Protein AF-B7BEC6-F1 (afdb_monomer_lite)

Secondary structure (DSSP, 8-state):
-----GGGSHHHHHHHS---S-HHHHHHHHHHHHHHHHHSSS-HHHHHHHHHHHHHHHHTS-GGG--GGGHHHHHHHHHHHHHHHHHHHHHHS--SS-------------S----S----S-HHHHHHHHHHHHHTTTTGGGT--HHHHHHHHHHHTT----

Sequence (162 aa):
MNYFLLAETEFFRRINEAGDCNMETAYTAFATQVIELCSGNVDSNRTIIALAYIEIELQHHPVRNLPEEKREVAAYISKALSFVRKMQKFLAAPQVPPLIPIRTSSDNTTENPSSPLQWTGNAIDLVELIYGINEMGCINNGNMPLKQLAPLLYKIFGVESK

InterPro domains:
  IPR018534 Tetracycline regulation of excision, RteC [PF09357] (106-160)

Structure (mmCIF, N/CA/C/O backbone):
data_AF-B7BEC6-F1
#
_entry.id   AF-B7BEC6-F1
#
loop_
_atom_site.group_PDB
_atom_site.id
_atom_site.type_symbol
_atom_site.label_atom_id
_atom_site.label_alt_id
_atom_site.label_comp_id
_atom_site.label_asym_id
_atom_site.label_entity_id
_atom_site.label_seq_id
_atom_site.pdbx_PDB_ins_code
_atom_site.Cartn_x
_atom_site.Cartn_y
_atom_site.Cartn_z
_atom_site.occupancy
_atom_site.B_iso_or_equiv
_atom_site.auth_seq_id
_atom_site.auth_comp_id
_atom_site.auth_asym_id
_atom_site.auth_atom_id
_atom_site.pdbx_PDB_model_num
ATOM 1 N N . MET A 1 1 ? -24.886 -4.778 -6.956 1.00 40.06 1 MET A N 1
ATOM 2 C CA . MET A 1 1 ? -24.324 -6.015 -6.368 1.00 40.06 1 MET A CA 1
ATOM 3 C C . MET A 1 1 ? -23.452 -5.587 -5.203 1.00 40.06 1 MET A C 1
ATOM 5 O O . MET A 1 1 ? -22.639 -4.697 -5.412 1.00 40.06 1 MET A O 1
ATOM 9 N N . ASN A 1 2 ? -23.739 -6.110 -4.008 1.00 44.66 2 ASN A N 1
ATOM 10 C CA . ASN A 1 2 ? -23.457 -5.507 -2.701 1.00 44.66 2 ASN A CA 1
ATOM 11 C C . ASN A 1 2 ? -22.038 -4.954 -2.561 1.00 44.66 2 ASN A C 1
ATOM 13 O O . ASN A 1 2 ? -21.081 -5.701 -2.373 1.00 44.66 2 ASN A O 1
ATOM 17 N N . TYR A 1 3 ? -21.942 -3.623 -2.590 1.00 48.41 3 TYR A N 1
ATOM 18 C CA . TYR A 1 3 ? -20.935 -2.931 -1.807 1.00 48.41 3 TYR A CA 1
ATOM 19 C C . TYR A 1 3 ? -21.150 -3.446 -0.393 1.00 48.41 3 TYR A C 1
ATOM 21 O O . TYR A 1 3 ? -22.208 -3.197 0.179 1.00 48.41 3 TYR A O 1
ATOM 29 N N . PHE A 1 4 ? -20.229 -4.269 0.104 1.00 52.56 4 PHE A N 1
ATOM 30 C CA . PHE A 1 4 ? -20.127 -4.543 1.527 1.00 52.56 4 PHE A CA 1
ATOM 31 C C . PHE A 1 4 ? -20.053 -3.155 2.167 1.00 52.56 4 PHE A C 1
ATOM 33 O O . PHE A 1 4 ? -19.026 -2.483 2.083 1.00 52.56 4 PHE A O 1
ATOM 40 N N . LEU A 1 5 ? -21.196 -2.646 2.628 1.00 57.91 5 LEU A N 1
ATOM 41 C CA . LEU A 1 5 ? -21.316 -1.364 3.292 1.00 57.91 5 LEU A CA 1
ATOM 42 C C . LEU A 1 5 ? -20.516 -1.560 4.565 1.00 57.91 5 LEU A C 1
ATOM 44 O O . LEU A 1 5 ? -21.007 -2.127 5.527 1.00 57.91 5 LEU A O 1
ATOM 48 N N . LEU A 1 6 ? -19.241 -1.178 4.556 1.00 52.66 6 LEU A N 1
ATOM 49 C CA . LEU A 1 6 ? -18.365 -1.373 5.710 1.00 52.66 6 LEU A CA 1
ATOM 50 C C . LEU A 1 6 ? -18.823 -0.566 6.937 1.00 52.66 6 LEU A C 1
ATOM 52 O O . LEU A 1 6 ? -18.366 -0.845 8.045 1.00 52.66 6 LEU A O 1
ATOM 56 N N . ALA A 1 7 ? -19.798 0.332 6.752 1.00 50.66 7 ALA A N 1
ATOM 57 C CA . ALA A 1 7 ? -20.632 0.901 7.806 1.00 50.66 7 ALA A CA 1
ATOM 58 C C . ALA A 1 7 ? -21.372 -0.161 8.656 1.00 50.66 7 ALA A C 1
ATOM 60 O O . ALA A 1 7 ? -21.713 0.115 9.800 1.00 50.66 7 ALA A O 1
ATOM 61 N N . GLU A 1 8 ? -21.580 -1.377 8.139 1.00 58.25 8 GLU A N 1
ATOM 62 C CA . GLU A 1 8 ? -22.191 -2.514 8.843 1.00 58.25 8 GLU A CA 1
ATOM 63 C C . GLU A 1 8 ? -21.173 -3.392 9.583 1.00 58.25 8 GLU A C 1
ATOM 65 O O . GLU A 1 8 ? -21.558 -4.337 10.274 1.00 58.25 8 GLU A O 1
ATOM 70 N N . THR A 1 9 ? -19.866 -3.122 9.463 1.00 72.50 9 THR A N 1
ATOM 71 C CA . THR A 1 9 ? -18.900 -3.917 10.225 1.00 72.50 9 THR A CA 1
ATOM 72 C C . THR A 1 9 ? -19.041 -3.646 11.712 1.00 72.50 9 THR A C 1
ATOM 74 O O . THR A 1 9 ? -19.267 -2.524 12.169 1.00 72.50 9 THR A O 1
ATOM 77 N N . GLU A 1 10 ? -18.844 -4.705 12.488 1.00 77.00 10 GLU A N 1
ATOM 78 C CA . GLU A 1 10 ? -18.926 -4.663 13.943 1.00 77.00 10 GLU A CA 1
ATOM 79 C C . GLU A 1 10 ? -17.965 -3.619 14.540 1.00 77.00 10 GLU A C 1
ATOM 81 O O . GLU A 1 10 ? -18.299 -2.962 15.523 1.00 77.00 10 GLU A O 1
ATOM 86 N N . PHE A 1 11 ? -16.834 -3.370 13.871 1.00 84.88 11 PHE A N 1
ATOM 87 C CA . PHE A 1 11 ? -15.907 -2.287 14.191 1.00 84.88 11 PHE A CA 1
ATOM 88 C C . PHE A 1 11 ? -16.523 -0.893 14.011 1.00 84.88 11 PHE A C 1
ATOM 90 O O . PHE A 1 11 ? -16.509 -0.110 14.960 1.00 84.88 11 PHE A O 1
ATOM 97 N N . PHE A 1 12 ? -17.109 -0.581 12.847 1.00 82.75 12 PHE A N 1
ATOM 98 C CA . PHE A 1 12 ? -17.764 0.715 12.618 1.00 82.75 12 PHE A CA 1
ATOM 99 C C . PHE A 1 12 ? -18.961 0.929 13.555 1.00 82.75 12 PHE A C 1
ATOM 101 O O . PHE A 1 12 ? -19.151 2.030 14.074 1.00 82.75 12 PHE A O 1
ATOM 108 N N . ARG A 1 13 ? -19.714 -0.134 13.866 1.00 81.81 13 ARG A N 1
ATOM 109 C CA . ARG A 1 13 ? -20.765 -0.083 14.890 1.00 81.81 13 ARG A CA 1
ATOM 110 C C . ARG A 1 13 ? -20.193 0.302 16.257 1.00 81.81 13 ARG A C 1
ATOM 112 O O . ARG A 1 13 ? -20.710 1.223 16.875 1.00 81.81 13 ARG A O 1
ATOM 119 N N . ARG A 1 14 ? -19.102 -0.329 16.705 1.00 80.62 14 ARG A N 1
ATOM 120 C CA . ARG A 1 14 ? -18.489 -0.058 18.022 1.00 80.62 14 ARG A CA 1
ATOM 121 C C . ARG A 1 14 ? -17.782 1.293 18.140 1.00 80.62 14 ARG A C 1
ATOM 123 O O . ARG A 1 14 ? -17.762 1.867 19.223 1.00 80.62 14 ARG A O 1
ATOM 130 N N . ILE A 1 15 ? -17.201 1.830 17.065 1.00 83.94 15 ILE A N 1
ATOM 131 C CA . ILE A 1 15 ? -16.635 3.192 17.119 1.00 83.94 15 ILE A CA 1
ATOM 132 C C . ILE A 1 15 ? -17.732 4.272 17.140 1.00 83.94 15 ILE A C 1
ATOM 134 O O . ILE A 1 15 ? -17.479 5.388 17.595 1.00 83.94 15 ILE A O 1
ATOM 138 N N . ASN A 1 16 ? -18.943 3.943 16.673 1.00 78.69 16 ASN A N 1
ATOM 139 C CA . ASN A 1 16 ? -20.113 4.826 16.681 1.00 78.69 16 ASN A CA 1
ATOM 140 C C . ASN A 1 16 ? -20.929 4.704 17.983 1.00 78.69 16 ASN A C 1
ATOM 142 O O . ASN A 1 16 ? -21.301 5.711 18.587 1.00 78.69 16 ASN A O 1
ATOM 146 N N . GLU A 1 17 ? -21.163 3.481 18.458 1.00 73.31 17 GLU A N 1
ATOM 147 C CA . GLU A 1 17 ? -21.805 3.167 19.735 1.00 73.31 17 GLU A CA 1
ATOM 148 C C . GLU A 1 17 ? -20.742 3.147 20.835 1.00 73.31 17 GLU A C 1
ATOM 150 O O . GLU A 1 17 ? -20.083 2.135 21.025 1.00 73.31 17 GLU A O 1
ATOM 155 N N . ALA A 1 18 ? -20.554 4.289 21.511 1.00 60.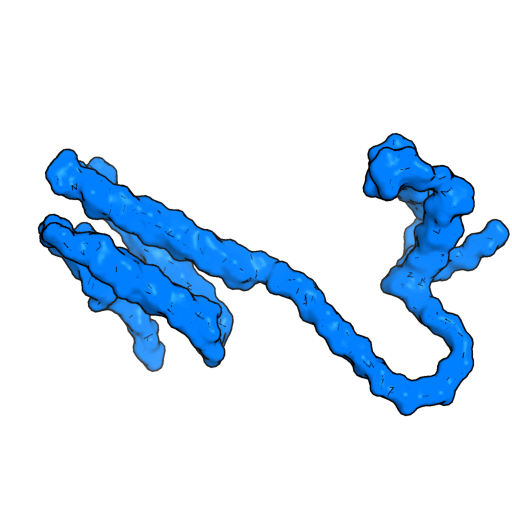81 18 ALA A N 1
ATOM 156 C CA . ALA A 1 18 ? -19.757 4.483 22.734 1.00 60.81 18 ALA A CA 1
ATOM 157 C C . ALA A 1 18 ? -19.031 3.217 23.255 1.00 60.81 18 ALA A C 1
ATOM 159 O O . ALA A 1 18 ? -19.556 2.528 24.123 1.00 60.81 18 ALA A O 1
ATOM 160 N N . GLY A 1 19 ? -17.847 2.956 22.682 1.00 60.00 19 GLY A N 1
ATOM 161 C CA . GLY A 1 19 ? -17.020 1.754 22.832 1.00 60.00 19 GLY A CA 1
ATOM 162 C C . GLY A 1 19 ? -17.230 0.919 24.096 1.00 60.00 19 GLY A C 1
ATOM 163 O O . GLY A 1 19 ? -16.876 1.328 25.195 1.00 60.00 19 GLY A O 1
ATOM 164 N N . ASP A 1 20 ? -17.746 -0.290 23.897 1.00 60.31 20 ASP A N 1
ATOM 165 C CA . ASP A 1 20 ? -17.711 -1.377 24.874 1.00 60.31 20 ASP A CA 1
ATOM 166 C C . ASP A 1 20 ? -16.315 -2.048 24.907 1.00 60.31 20 ASP A C 1
ATOM 168 O O . ASP A 1 20 ? -15.549 -1.960 23.944 1.00 60.31 20 ASP A O 1
ATOM 172 N N . CYS A 1 21 ? -16.009 -2.762 25.993 1.00 60.53 21 CYS A N 1
ATOM 173 C CA . CYS A 1 21 ? -14.722 -3.347 26.410 1.00 60.53 21 CYS A CA 1
ATOM 174 C C . CYS A 1 21 ? -14.020 -4.321 25.436 1.00 60.53 21 CYS A C 1
ATOM 176 O O . CYS A 1 21 ? -12.988 -4.889 25.784 1.00 60.53 21 CYS A O 1
ATOM 178 N N . ASN A 1 22 ? -14.535 -4.524 24.220 1.00 79.38 22 ASN A N 1
ATOM 179 C CA . ASN A 1 22 ? -14.011 -5.505 23.264 1.00 79.38 22 ASN A CA 1
ATOM 180 C C . ASN A 1 22 ? -13.571 -4.898 21.915 1.00 79.38 22 ASN A C 1
ATOM 182 O O . ASN A 1 22 ? -13.723 -5.512 20.855 1.00 79.38 22 ASN A O 1
ATOM 186 N N . MET A 1 23 ? -13.026 -3.677 21.946 1.00 85.75 23 MET A N 1
ATOM 187 C CA . MET A 1 23 ? -12.518 -2.963 20.763 1.00 85.75 23 MET A CA 1
ATOM 188 C C . MET A 1 23 ? -11.401 -3.720 20.036 1.00 85.75 23 MET A C 1
ATOM 190 O O . MET A 1 23 ? -11.324 -3.673 18.808 1.00 85.75 23 MET A O 1
ATOM 194 N N . GLU A 1 24 ? -10.563 -4.451 20.771 1.00 88.38 24 GLU A N 1
ATOM 195 C CA . GLU A 1 24 ? -9.480 -5.254 20.198 1.00 88.38 24 GLU A CA 1
ATOM 196 C C . GLU A 1 24 ? -10.004 -6.367 19.284 1.00 88.38 24 GLU A C 1
ATOM 198 O O . GLU A 1 24 ? -9.524 -6.527 18.157 1.00 88.38 24 GLU A O 1
ATOM 203 N N . THR A 1 25 ? -11.022 -7.102 19.738 1.00 88.88 25 THR A N 1
ATOM 204 C CA . THR A 1 25 ? -11.653 -8.172 18.956 1.00 88.88 25 THR A CA 1
ATOM 205 C C . THR A 1 25 ? -12.299 -7.607 17.695 1.00 88.88 25 THR A C 1
ATOM 207 O O . THR A 1 25 ? -12.067 -8.123 16.600 1.00 88.88 25 THR A O 1
ATOM 210 N N . ALA A 1 26 ? -13.038 -6.501 17.826 1.00 88.25 26 ALA A N 1
ATOM 211 C CA . ALA A 1 26 ? -13.685 -5.838 16.697 1.00 88.25 26 ALA A CA 1
ATOM 212 C C . ALA A 1 26 ? -12.664 -5.322 15.669 1.00 88.25 26 ALA A C 1
ATOM 214 O O . ALA A 1 26 ? -12.828 -5.521 14.465 1.00 88.25 26 ALA A O 1
ATOM 215 N N . TYR A 1 27 ? -11.569 -4.711 16.137 1.00 91.25 27 TYR A N 1
ATOM 216 C CA . TYR A 1 27 ? -10.471 -4.273 15.277 1.00 91.25 27 TYR A CA 1
ATOM 217 C C . TYR A 1 27 ? -9.799 -5.449 14.565 1.00 91.25 27 TYR A C 1
ATOM 219 O O . TYR A 1 27 ? -9.500 -5.356 13.377 1.00 91.25 27 TYR A O 1
ATOM 227 N N . THR A 1 28 ? -9.559 -6.555 15.269 1.00 91.31 28 THR A N 1
ATOM 228 C CA . THR A 1 28 ? -8.915 -7.742 14.692 1.00 91.31 28 THR A CA 1
ATOM 229 C C . THR A 1 28 ? -9.791 -8.355 13.603 1.00 91.31 28 THR A C 1
ATOM 231 O O . THR A 1 28 ? -9.300 -8.627 12.510 1.00 91.31 28 THR A O 1
ATOM 234 N N . ALA A 1 29 ? -11.098 -8.479 13.845 1.00 90.12 29 ALA A N 1
ATOM 235 C CA . ALA A 1 29 ? -12.055 -8.939 12.841 1.00 90.12 29 ALA A CA 1
ATOM 236 C C . ALA A 1 29 ? -12.115 -8.004 11.619 1.00 90.12 29 ALA A C 1
ATOM 238 O O . ALA A 1 29 ? -12.136 -8.474 10.481 1.00 90.12 29 ALA A O 1
ATOM 239 N N . PHE A 1 30 ? -12.095 -6.685 11.839 1.00 91.62 30 PHE A N 1
ATOM 240 C CA . PHE A 1 30 ? -12.002 -5.692 10.767 1.00 91.62 30 PHE A CA 1
ATOM 241 C C . PHE A 1 30 ? -10.709 -5.841 9.954 1.00 91.62 30 PHE A C 1
ATOM 243 O O . PHE A 1 30 ? -10.750 -5.859 8.724 1.00 91.62 30 PHE A O 1
ATOM 250 N N . ALA A 1 31 ? -9.563 -5.987 10.622 1.00 92.00 31 ALA A N 1
ATOM 251 C CA . ALA A 1 31 ? -8.276 -6.138 9.956 1.00 92.00 31 ALA A CA 1
ATOM 252 C C . ALA A 1 31 ? -8.241 -7.398 9.079 1.00 92.00 31 ALA A C 1
ATOM 254 O O . ALA A 1 31 ? -7.791 -7.327 7.937 1.00 92.00 31 ALA A O 1
ATOM 255 N N . THR A 1 32 ? -8.777 -8.519 9.571 1.00 90.94 32 THR A N 1
ATOM 256 C CA . THR A 1 32 ? -8.909 -9.759 8.795 1.00 90.94 32 THR A CA 1
ATOM 257 C C . THR A 1 32 ? -9.763 -9.556 7.544 1.00 90.94 32 THR A C 1
ATOM 259 O O . THR A 1 32 ? -9.320 -9.911 6.457 1.00 90.94 32 THR A O 1
ATOM 262 N N . GLN A 1 33 ? -10.923 -8.897 7.654 1.00 88.62 33 GLN A N 1
ATOM 263 C CA . GLN A 1 33 ? -11.784 -8.613 6.495 1.00 88.62 33 GLN A CA 1
ATOM 264 C C . GLN A 1 33 ? -11.087 -7.742 5.444 1.00 88.62 33 GLN A C 1
ATOM 266 O O . GLN A 1 33 ? -11.206 -7.984 4.245 1.00 88.62 33 GLN A O 1
ATOM 271 N N . VAL A 1 34 ? -10.321 -6.737 5.876 1.00 89.38 34 VAL A N 1
ATOM 272 C CA . VAL A 1 34 ? -9.529 -5.902 4.964 1.00 89.38 34 VAL A CA 1
ATOM 273 C C . VAL A 1 34 ? -8.426 -6.724 4.283 1.00 89.38 34 VAL A C 1
ATOM 275 O O . VAL A 1 34 ? -8.177 -6.527 3.096 1.00 89.38 34 VAL A O 1
ATOM 278 N N . ILE A 1 35 ? -7.784 -7.665 4.984 1.00 90.00 35 ILE A N 1
ATOM 279 C CA . ILE A 1 35 ? -6.770 -8.557 4.396 1.00 90.00 35 ILE A CA 1
ATOM 280 C C . ILE A 1 35 ? -7.401 -9.494 3.366 1.00 90.00 35 ILE A C 1
ATOM 282 O O . ILE A 1 35 ? -6.868 -9.633 2.267 1.00 90.00 35 ILE A O 1
ATOM 286 N N . GLU A 1 36 ? -8.536 -10.109 3.685 1.00 88.38 36 GLU A N 1
ATOM 287 C CA . GLU A 1 36 ? -9.289 -10.967 2.764 1.00 88.38 36 GLU A CA 1
ATOM 288 C C . GLU A 1 36 ? -9.730 -10.192 1.517 1.00 88.38 36 GLU A C 1
ATOM 290 O O . GLU A 1 36 ? -9.550 -10.664 0.396 1.00 88.38 36 GLU A O 1
ATOM 295 N N . LEU A 1 37 ? -10.200 -8.953 1.688 1.00 85.69 37 LEU A N 1
ATOM 296 C CA . LEU A 1 37 ? -10.551 -8.061 0.582 1.00 85.69 37 LEU A CA 1
ATOM 297 C C . LEU A 1 37 ? -9.344 -7.722 -0.311 1.00 85.69 37 LEU A C 1
ATOM 299 O O . LEU A 1 37 ? -9.491 -7.591 -1.527 1.00 85.69 37 LEU A O 1
ATOM 303 N N . CYS A 1 38 ? -8.154 -7.575 0.279 1.00 85.69 38 CYS A N 1
ATOM 304 C CA . CYS A 1 38 ? -6.917 -7.303 -0.458 1.00 85.69 38 CYS A CA 1
ATOM 305 C C . CYS A 1 38 ? -6.298 -8.548 -1.109 1.00 85.69 38 CYS A C 1
ATOM 307 O O . CYS A 1 38 ? -5.533 -8.408 -2.057 1.00 85.69 38 CYS A O 1
ATOM 309 N N . SER A 1 39 ? -6.578 -9.743 -0.586 1.00 83.00 39 SER A N 1
ATOM 310 C CA . SER A 1 39 ? -5.971 -11.006 -1.036 1.00 83.00 39 SER A CA 1
ATOM 311 C C . SER A 1 39 ? -6.884 -11.845 -1.930 1.00 83.00 39 SER A C 1
ATOM 313 O O . SER A 1 39 ? -6.404 -12.732 -2.635 1.00 83.00 39 SER A O 1
ATOM 315 N N . GLY A 1 40 ? -8.190 -11.575 -1.927 1.00 72.31 40 GLY A N 1
ATOM 316 C CA . GLY A 1 40 ? -9.149 -12.258 -2.783 1.00 72.31 40 GLY A CA 1
ATOM 317 C C . GLY A 1 40 ? -8.925 -11.969 -4.270 1.00 72.31 40 GLY A C 1
ATOM 318 O O . GLY A 1 40 ? -8.454 -10.901 -4.652 1.00 72.31 40 GLY A O 1
ATOM 319 N N . ASN A 1 41 ? -9.346 -12.904 -5.129 1.00 59.53 41 ASN A N 1
ATOM 320 C CA . ASN A 1 41 ? -9.399 -12.749 -6.594 1.00 59.53 41 ASN A CA 1
ATOM 321 C C . ASN A 1 41 ? -10.542 -11.800 -7.032 1.00 59.53 41 ASN A C 1
ATOM 323 O O . ASN A 1 41 ? -11.320 -12.090 -7.941 1.00 59.53 41 ASN A O 1
ATOM 327 N N . VAL A 1 42 ? -10.726 -10.706 -6.295 1.00 62.53 42 VAL A N 1
ATOM 328 C CA . VAL A 1 42 ? -11.719 -9.672 -6.565 1.00 62.53 42 VAL A CA 1
ATOM 329 C C . VAL A 1 42 ? -11.081 -8.641 -7.494 1.00 62.53 42 VAL A C 1
ATOM 331 O O . VAL A 1 42 ? -9.891 -8.354 -7.396 1.00 62.53 42 VAL A O 1
ATOM 334 N N . ASP A 1 43 ? -11.887 -8.088 -8.401 1.00 77.38 43 ASP A N 1
ATOM 335 C CA . ASP A 1 43 ? -11.537 -6.947 -9.252 1.00 77.38 43 ASP A CA 1
ATOM 336 C C . ASP A 1 43 ? -10.764 -5.881 -8.452 1.00 77.38 43 ASP A C 1
ATOM 338 O O . ASP A 1 43 ? -11.310 -5.269 -7.529 1.00 77.38 43 ASP A O 1
ATOM 342 N N . SER A 1 44 ? -9.493 -5.664 -8.807 1.00 80.12 44 SER A N 1
ATOM 343 C CA . SER A 1 44 ? -8.585 -4.764 -8.088 1.00 80.12 44 SER A CA 1
ATOM 344 C C . SER A 1 44 ? -9.149 -3.350 -7.964 1.00 80.12 44 SER A C 1
ATOM 346 O O . SER A 1 44 ? -8.951 -2.702 -6.937 1.00 80.12 44 SER A O 1
ATOM 348 N N . ASN A 1 45 ? -9.923 -2.889 -8.952 1.00 82.44 45 ASN A N 1
ATOM 349 C CA . ASN A 1 45 ? -10.572 -1.582 -8.886 1.00 82.44 45 ASN A CA 1
ATOM 350 C C . ASN A 1 45 ? -11.624 -1.535 -7.776 1.00 82.44 45 ASN A C 1
ATOM 352 O O . ASN A 1 45 ? -11.733 -0.533 -7.072 1.00 82.44 45 ASN A O 1
ATOM 356 N N . ARG A 1 46 ? -12.377 -2.622 -7.570 1.00 82.12 46 ARG A N 1
ATOM 357 C CA . ARG A 1 46 ? -13.371 -2.701 -6.490 1.00 82.12 46 ARG A CA 1
ATOM 358 C C . ARG A 1 46 ? -12.708 -2.688 -5.121 1.00 82.12 46 ARG A C 1
ATOM 360 O O . ARG A 1 46 ? -13.185 -1.973 -4.244 1.00 82.12 46 ARG A O 1
ATOM 367 N N . THR A 1 47 ? -11.603 -3.412 -4.952 1.00 85.50 47 THR A N 1
ATOM 368 C CA . THR A 1 47 ? -10.813 -3.391 -3.712 1.00 85.50 47 THR A CA 1
ATOM 369 C C . THR A 1 47 ? -10.271 -1.990 -3.428 1.00 85.50 47 THR A C 1
ATOM 371 O O . THR A 1 47 ? -10.422 -1.492 -2.315 1.00 85.50 47 THR A O 1
ATOM 374 N N . ILE A 1 48 ? -9.716 -1.306 -4.434 1.00 86.56 48 ILE A N 1
ATOM 375 C CA . ILE A 1 48 ? -9.211 0.068 -4.290 1.00 86.56 48 ILE A CA 1
ATOM 376 C C . ILE A 1 48 ? -10.334 1.036 -3.886 1.00 86.56 48 ILE A C 1
ATOM 378 O O . ILE A 1 48 ? -10.162 1.805 -2.940 1.00 86.56 48 ILE A O 1
ATOM 382 N N . ILE A 1 49 ? -11.492 0.977 -4.556 1.00 86.81 49 ILE A N 1
ATOM 383 C CA . ILE A 1 49 ? -12.653 1.829 -4.246 1.00 86.81 49 ILE A CA 1
ATOM 384 C C . ILE A 1 49 ? -13.163 1.563 -2.823 1.00 86.81 49 ILE A C 1
ATOM 386 O O . ILE A 1 49 ? -13.450 2.506 -2.088 1.00 86.81 49 ILE A O 1
ATOM 390 N N . ALA A 1 50 ? -13.240 0.296 -2.409 1.00 87.19 50 ALA A N 1
ATOM 391 C CA . ALA A 1 50 ? -13.681 -0.074 -1.068 1.00 87.19 50 ALA A CA 1
ATOM 392 C C . ALA A 1 50 ? -12.723 0.443 0.017 1.00 87.19 50 ALA A C 1
ATOM 394 O O . ALA A 1 50 ? -13.176 1.036 0.993 1.00 87.19 50 ALA A O 1
ATOM 395 N N . LEU A 1 51 ? -11.405 0.295 -0.163 1.00 89.00 51 LEU A N 1
ATOM 396 C CA . LEU A 1 51 ? -10.423 0.835 0.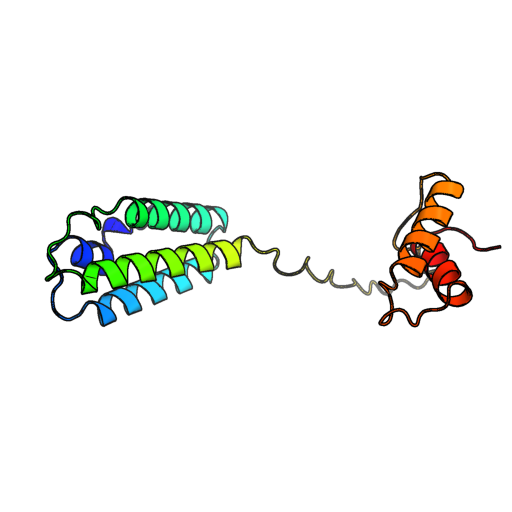783 1.00 89.00 51 LEU A CA 1
ATOM 397 C C . LEU A 1 51 ? -10.467 2.365 0.862 1.00 89.00 51 LEU A C 1
ATOM 399 O O . LEU A 1 51 ? -10.374 2.912 1.958 1.00 89.00 51 LEU A O 1
ATOM 403 N N . ALA A 1 52 ? -10.648 3.047 -0.273 1.00 89.50 52 ALA A N 1
ATOM 404 C CA . ALA A 1 52 ? -10.805 4.500 -0.301 1.00 89.50 52 ALA A CA 1
ATOM 405 C C . ALA A 1 52 ? -12.055 4.952 0.469 1.00 89.50 52 ALA A C 1
ATOM 407 O O . ALA A 1 52 ? -11.995 5.910 1.236 1.00 89.50 52 ALA A O 1
ATOM 408 N N . TYR A 1 53 ? -13.172 4.234 0.322 1.00 88.56 53 TYR A N 1
ATOM 409 C CA . TYR A 1 53 ? -14.385 4.507 1.089 1.00 88.56 53 TYR A CA 1
ATOM 410 C C . TYR A 1 53 ? -14.158 4.341 2.602 1.00 88.56 53 TYR A C 1
ATOM 412 O O . TYR A 1 53 ? -14.475 5.247 3.369 1.00 88.56 53 TYR A O 1
ATOM 420 N N . ILE A 1 54 ? -13.536 3.235 3.033 1.00 89.38 54 ILE A N 1
ATOM 421 C CA . ILE A 1 54 ? -13.207 3.000 4.452 1.00 89.38 54 ILE A CA 1
ATOM 422 C C . ILE A 1 54 ? -12.325 4.123 5.005 1.00 89.38 54 ILE A C 1
ATOM 424 O O . ILE A 1 54 ? -12.557 4.607 6.111 1.00 89.38 54 ILE A O 1
ATOM 428 N N . GLU A 1 55 ? -11.300 4.531 4.255 1.00 91.06 55 GLU A N 1
ATOM 429 C CA . GLU A 1 55 ? -10.401 5.610 4.663 1.00 91.06 55 GLU A CA 1
ATOM 430 C C . GLU A 1 55 ? -11.164 6.919 4.892 1.00 91.06 55 GLU A C 1
ATOM 432 O O . GLU A 1 55 ? -10.949 7.576 5.911 1.00 91.06 55 GLU A O 1
ATOM 437 N N . ILE A 1 56 ? -12.073 7.276 3.979 1.00 89.25 56 ILE A N 1
ATOM 438 C CA . ILE A 1 56 ? -12.893 8.489 4.084 1.00 89.25 56 ILE A CA 1
ATOM 439 C C . ILE A 1 56 ? -13.752 8.448 5.349 1.00 89.25 56 ILE A C 1
ATOM 441 O O . ILE A 1 56 ? -13.740 9.421 6.104 1.00 89.25 56 ILE A O 1
ATOM 445 N N . GLU A 1 57 ? -14.441 7.337 5.608 1.00 88.06 57 GLU A N 1
ATOM 446 C CA . GLU A 1 57 ? -15.287 7.174 6.797 1.00 88.06 57 GLU A CA 1
ATOM 447 C C . GLU A 1 57 ? -14.468 7.264 8.099 1.00 88.06 57 GLU A C 1
ATOM 449 O O . GLU A 1 57 ? -14.862 7.948 9.043 1.00 88.06 57 GLU A O 1
ATOM 454 N N . LEU A 1 58 ? -13.277 6.651 8.150 1.00 89.62 58 LEU A N 1
ATOM 455 C CA . LEU A 1 58 ? -12.386 6.739 9.316 1.00 89.62 58 LEU A CA 1
ATOM 456 C C . LEU A 1 58 ? -11.806 8.145 9.512 1.00 89.62 58 LEU A C 1
ATOM 458 O O . LEU A 1 58 ? -11.662 8.603 10.644 1.00 89.62 58 LEU A O 1
ATOM 462 N N . GLN A 1 59 ? -11.452 8.833 8.424 1.00 89.19 59 GLN A N 1
ATOM 463 C CA . GLN A 1 59 ? -10.842 10.161 8.470 1.00 89.19 59 GLN A CA 1
ATOM 464 C C . GLN A 1 59 ? -11.831 11.244 8.912 1.00 89.19 59 GLN A C 1
ATOM 466 O O . GLN A 1 59 ? -11.427 12.200 9.577 1.00 89.19 59 GLN A O 1
ATOM 471 N N . HIS A 1 60 ? -13.103 11.101 8.542 1.00 85.94 60 HIS A N 1
ATOM 472 C CA . HIS A 1 60 ? -14.156 12.060 8.878 1.00 85.94 60 HIS A CA 1
ATOM 473 C C . HIS A 1 60 ? -14.944 11.670 10.133 1.00 85.94 60 HIS A C 1
ATOM 475 O O . HIS A 1 60 ? -15.879 12.378 10.513 1.00 85.94 60 HIS A O 1
ATOM 481 N N . HIS A 1 61 ? -14.548 10.594 10.820 1.00 84.38 61 HIS A N 1
ATOM 482 C CA . HIS A 1 61 ? -15.120 10.240 12.114 1.00 84.38 61 HIS A CA 1
ATOM 483 C C . HIS A 1 61 ? -14.880 11.378 13.130 1.00 84.38 61 HIS A C 1
ATOM 485 O O . HIS A 1 61 ? -13.777 11.937 13.162 1.00 84.38 61 HIS A O 1
ATOM 491 N N . PRO A 1 62 ? -15.868 11.763 13.964 1.00 78.69 62 PRO A N 1
ATOM 492 C CA . PRO A 1 62 ? -15.774 12.898 14.891 1.00 78.69 62 PRO A CA 1
ATOM 493 C C . PRO A 1 62 ? -14.865 12.635 16.114 1.00 78.69 62 PRO A C 1
ATOM 495 O O . PRO A 1 62 ? -15.239 12.883 17.260 1.00 78.69 62 PRO A O 1
ATOM 498 N N . VAL A 1 63 ? -13.627 12.190 15.879 1.00 69.75 63 VAL A N 1
ATOM 499 C CA . VAL A 1 63 ? -12.639 11.803 16.900 1.00 69.75 63 VAL A CA 1
ATOM 500 C C . VAL A 1 63 ? -12.244 12.968 17.809 1.00 69.75 63 VAL A C 1
ATOM 502 O O . VAL A 1 63 ? -12.013 12.784 19.000 1.00 69.75 63 VAL A O 1
ATOM 505 N N . ARG A 1 64 ? -12.187 14.190 17.263 1.00 61.12 64 ARG A N 1
ATOM 506 C CA . ARG A 1 64 ? -11.774 15.401 17.997 1.00 61.12 64 ARG A CA 1
ATOM 507 C C . ARG A 1 64 ? -12.770 15.862 19.064 1.00 61.12 64 ARG A C 1
ATOM 509 O O . ARG A 1 64 ? -12.382 16.643 19.923 1.00 61.12 64 ARG A O 1
ATOM 516 N N . ASN A 1 65 ? -14.009 15.376 19.017 1.00 62.72 65 ASN A N 1
ATOM 517 C CA . ASN A 1 65 ? -15.072 15.745 19.956 1.00 62.72 65 ASN A CA 1
ATOM 518 C C . ASN A 1 65 ? -15.359 14.634 20.981 1.00 62.72 65 ASN A C 1
ATOM 520 O O . ASN A 1 65 ? -16.361 14.696 21.693 1.00 62.72 65 ASN A O 1
ATOM 524 N N . LEU A 1 66 ? -14.526 13.589 21.029 1.00 67.69 66 LEU A N 1
ATOM 525 C CA . LEU A 1 66 ? -14.723 12.469 21.942 1.00 67.69 66 LEU A CA 1
ATOM 526 C C . LEU A 1 66 ? -14.304 12.851 23.378 1.00 67.69 66 LEU A C 1
ATOM 528 O O . LEU A 1 66 ? -13.224 13.414 23.560 1.00 67.69 66 LEU A O 1
ATOM 532 N N . PRO A 1 67 ? -15.119 12.516 24.398 1.00 67.56 67 PRO A N 1
ATOM 533 C CA . PRO A 1 67 ? -14.731 12.606 25.806 1.00 67.56 67 PRO A CA 1
ATOM 534 C C . PRO A 1 67 ? -13.443 11.825 26.093 1.00 67.56 67 PRO A C 1
ATOM 536 O O . PRO A 1 67 ? -13.150 10.840 25.414 1.00 67.56 67 PRO A O 1
ATOM 539 N N . GLU A 1 68 ? -12.705 12.211 27.135 1.00 67.06 68 GLU A N 1
ATOM 540 C CA . GLU A 1 68 ? -11.441 11.565 27.532 1.00 67.06 68 GLU A CA 1
ATOM 541 C C . GLU A 1 68 ? -11.597 10.052 27.792 1.00 67.06 68 GLU A C 1
ATOM 543 O O . GLU A 1 68 ? -10.717 9.261 27.453 1.00 67.06 68 GLU A O 1
ATOM 548 N N . GLU A 1 69 ? -12.777 9.632 28.254 1.00 67.12 69 GLU A N 1
ATOM 549 C CA . GLU A 1 69 ? -13.192 8.233 28.444 1.00 67.12 69 GLU A CA 1
ATOM 550 C C . GLU A 1 69 ? -13.206 7.403 27.145 1.00 67.12 69 GLU A C 1
ATOM 552 O O . GLU A 1 69 ? -13.173 6.178 27.184 1.00 67.12 69 GLU A O 1
ATOM 557 N N . LYS A 1 70 ? -13.213 8.051 25.972 1.00 72.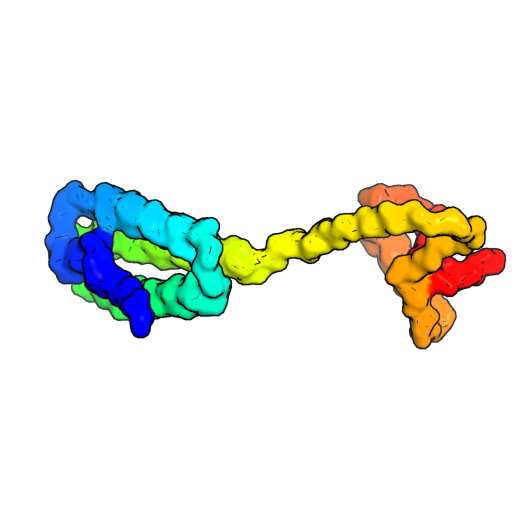75 70 LYS A N 1
ATOM 558 C CA . LYS A 1 70 ? -13.219 7.407 24.646 1.00 72.75 70 LYS A CA 1
ATOM 559 C C . LYS A 1 70 ? -11.876 7.522 23.918 1.00 72.75 70 LYS A C 1
ATOM 561 O O . LYS A 1 70 ? -11.796 7.311 22.705 1.00 72.75 70 LYS A O 1
ATOM 566 N N . ARG A 1 71 ? -10.795 7.815 24.647 1.00 76.94 71 ARG A N 1
ATOM 567 C CA . ARG A 1 71 ? -9.429 7.873 24.099 1.00 76.94 71 ARG A CA 1
ATOM 568 C C . ARG A 1 71 ? -8.984 6.549 23.473 1.00 76.94 71 ARG A C 1
ATOM 570 O O . ARG A 1 71 ? -8.259 6.560 22.479 1.00 76.94 71 ARG A O 1
ATOM 577 N N . GLU A 1 72 ? -9.444 5.423 24.011 1.00 81.62 72 GLU A N 1
ATOM 578 C CA . GLU A 1 72 ? -9.186 4.100 23.437 1.00 81.62 72 GLU A CA 1
ATOM 579 C C . GLU A 1 72 ? -9.812 3.961 22.039 1.00 81.62 72 GLU A C 1
ATOM 581 O O . GLU A 1 72 ? -9.135 3.560 21.092 1.00 81.62 72 GLU A O 1
ATOM 586 N N . VAL A 1 73 ? -11.063 4.399 21.866 1.00 84.44 73 VAL A N 1
ATOM 587 C CA . VAL A 1 73 ? -11.748 4.417 20.561 1.00 84.44 73 VAL A CA 1
ATOM 588 C C . VAL A 1 73 ? -10.980 5.281 19.558 1.00 84.44 73 VAL A C 1
ATOM 590 O O . VAL A 1 73 ? -10.721 4.845 18.438 1.00 84.44 73 VAL A O 1
ATOM 593 N N . ALA A 1 74 ? -10.528 6.468 19.973 1.00 86.19 74 ALA A N 1
ATOM 594 C CA . ALA A 1 74 ? -9.711 7.347 19.134 1.00 86.19 74 ALA A CA 1
ATOM 595 C C . ALA A 1 74 ? -8.390 6.687 18.684 1.00 86.19 74 ALA A C 1
ATOM 597 O O . ALA A 1 74 ? -7.966 6.851 17.531 1.00 86.19 74 ALA A O 1
ATOM 598 N N . ALA A 1 75 ? -7.752 5.911 19.567 1.00 88.19 75 ALA A N 1
ATOM 599 C CA . ALA A 1 75 ? -6.548 5.154 19.238 1.00 88.19 75 ALA A CA 1
ATOM 600 C C . ALA A 1 75 ? -6.836 4.055 18.204 1.00 88.19 75 ALA A C 1
ATOM 602 O O . ALA A 1 75 ? -6.084 3.921 17.237 1.00 88.19 75 ALA A O 1
ATOM 603 N N . TYR A 1 76 ? -7.944 3.321 18.344 1.00 90.12 76 TYR A N 1
ATOM 604 C CA . TYR A 1 76 ? -8.348 2.294 17.380 1.00 90.12 76 TYR A CA 1
ATOM 605 C C . TYR A 1 76 ? -8.745 2.865 16.017 1.00 90.12 76 TYR A C 1
ATOM 607 O O . TYR A 1 76 ? -8.368 2.287 14.999 1.00 90.12 76 TYR A O 1
ATOM 615 N N . ILE A 1 77 ? -9.417 4.018 15.967 1.00 89.69 77 ILE A N 1
ATOM 616 C CA . ILE A 1 77 ? -9.712 4.715 14.703 1.00 89.69 77 ILE A CA 1
ATOM 617 C C . ILE A 1 77 ? -8.408 5.118 14.009 1.00 89.69 77 ILE A C 1
ATOM 619 O O . ILE A 1 77 ? -8.211 4.830 12.829 1.00 89.69 77 ILE A O 1
ATOM 623 N N . SER A 1 78 ? -7.469 5.705 14.756 1.00 91.25 78 SER A N 1
ATOM 624 C CA . SER A 1 78 ? -6.150 6.085 14.227 1.00 91.25 78 SER A CA 1
ATOM 625 C C . SER A 1 78 ? -5.352 4.868 13.735 1.00 91.25 78 SER A C 1
ATOM 627 O O . SER A 1 78 ? -4.680 4.927 12.699 1.00 91.25 78 SER A O 1
ATOM 629 N N . LYS A 1 79 ? -5.449 3.745 14.456 1.00 93.56 79 LYS A N 1
ATOM 630 C CA . LYS A 1 79 ? -4.828 2.462 14.105 1.00 93.56 79 LYS A CA 1
ATOM 631 C C . LYS A 1 79 ? -5.425 1.890 12.817 1.00 93.56 79 LYS A C 1
ATOM 633 O O . LYS A 1 79 ? -4.670 1.550 11.909 1.00 93.56 79 LYS A O 1
ATOM 638 N N . ALA A 1 80 ? -6.753 1.859 12.702 1.00 92.81 80 ALA A N 1
ATOM 639 C CA . ALA A 1 80 ? -7.467 1.408 11.508 1.00 92.81 80 ALA A CA 1
ATOM 640 C C . ALA A 1 80 ? -7.150 2.284 10.290 1.00 92.81 80 ALA A C 1
ATOM 642 O O . ALA A 1 80 ? -6.827 1.754 9.230 1.00 92.81 80 ALA A O 1
ATOM 643 N N . LEU A 1 81 ? -7.126 3.610 10.454 1.00 93.12 81 LEU A N 1
ATOM 644 C CA . LEU A 1 81 ? -6.772 4.542 9.382 1.00 93.12 81 LEU A CA 1
ATOM 645 C C . LEU A 1 81 ? -5.342 4.298 8.878 1.00 93.12 81 LEU A C 1
ATOM 647 O O . LEU A 1 81 ? -5.091 4.232 7.674 1.00 93.12 81 LEU A O 1
ATOM 651 N N . SER A 1 82 ? -4.397 4.118 9.803 1.00 95.12 82 SER A N 1
ATOM 652 C CA . SER A 1 82 ? -3.001 3.809 9.470 1.00 95.12 82 SER A CA 1
ATOM 653 C C . SER A 1 82 ? -2.868 2.473 8.740 1.00 95.12 82 SER A C 1
ATOM 655 O O . SER A 1 82 ? -2.070 2.346 7.808 1.00 95.12 82 SER A O 1
ATOM 657 N N . PHE A 1 83 ? -3.649 1.479 9.158 1.00 94.81 83 PHE A N 1
ATOM 658 C CA . PHE A 1 83 ? -3.672 0.159 8.552 1.00 94.81 83 PHE A CA 1
ATOM 659 C C . PHE A 1 83 ? -4.231 0.193 7.122 1.00 94.81 83 PHE A C 1
ATOM 661 O O . PHE A 1 83 ? -3.545 -0.255 6.205 1.00 94.81 83 PHE A O 1
ATOM 668 N N . VAL A 1 84 ? -5.398 0.807 6.906 1.00 93.38 84 VAL A N 1
ATOM 669 C CA . VAL A 1 84 ? -6.031 0.940 5.579 1.00 93.38 84 VAL A CA 1
ATOM 670 C C . VAL A 1 84 ? -5.108 1.658 4.596 1.00 93.38 84 VAL A C 1
ATOM 672 O O . VAL A 1 84 ? -4.840 1.133 3.516 1.00 93.38 84 VAL A O 1
ATOM 675 N N . ARG A 1 85 ? -4.502 2.780 5.007 1.00 93.31 85 ARG A N 1
ATOM 676 C CA . ARG A 1 85 ? -3.513 3.509 4.192 1.00 93.31 85 ARG A CA 1
ATOM 677 C C . ARG A 1 85 ? -2.313 2.658 3.815 1.00 93.31 85 ARG A C 1
ATOM 679 O O . ARG A 1 85 ? -1.779 2.773 2.712 1.00 93.31 85 ARG A O 1
ATOM 686 N N . LYS A 1 86 ? -1.846 1.816 4.737 1.00 93.69 86 LYS A N 1
ATOM 687 C CA . LYS A 1 86 ? -0.727 0.914 4.470 1.00 93.69 86 LYS A CA 1
ATOM 688 C C . LYS A 1 86 ? -1.134 -0.180 3.477 1.00 93.69 86 LYS A C 1
ATOM 690 O O . LYS A 1 86 ? -0.363 -0.446 2.561 1.00 93.69 86 LYS A O 1
ATOM 695 N N . MET A 1 87 ? -2.340 -0.734 3.586 1.00 91.31 87 MET A N 1
ATOM 696 C CA . MET A 1 87 ? -2.873 -1.706 2.622 1.00 91.31 87 MET A CA 1
ATOM 697 C C . MET A 1 87 ? -3.065 -1.097 1.227 1.00 91.31 87 MET A C 1
ATOM 699 O O . MET A 1 87 ? -2.616 -1.683 0.247 1.00 91.31 87 MET A O 1
ATOM 703 N N . GLN A 1 88 ? -3.612 0.118 1.121 1.00 89.12 88 GLN A N 1
ATOM 704 C CA . GLN A 1 88 ? -3.689 0.840 -0.156 1.00 89.12 88 GLN A CA 1
ATOM 705 C C . GLN A 1 88 ? -2.300 1.049 -0.770 1.00 89.12 88 GLN A C 1
ATOM 707 O O . GLN A 1 88 ? -2.128 0.835 -1.965 1.00 89.12 88 GLN A O 1
ATOM 712 N N . LYS A 1 89 ? -1.285 1.404 0.033 1.00 88.88 89 LYS A N 1
ATOM 713 C CA . LYS A 1 89 ? 0.105 1.503 -0.443 1.00 88.88 89 LYS A CA 1
ATOM 714 C C . LYS A 1 89 ? 0.669 0.162 -0.906 1.00 88.88 89 LYS A C 1
ATOM 716 O O . LYS A 1 89 ? 1.407 0.154 -1.878 1.00 88.88 89 LYS A O 1
ATOM 721 N N . PHE A 1 90 ? 0.338 -0.949 -0.249 1.00 85.56 90 PHE A N 1
ATOM 722 C CA . PHE A 1 90 ? 0.742 -2.283 -0.708 1.00 85.56 90 PHE A CA 1
ATOM 723 C C . PHE A 1 90 ? 0.112 -2.658 -2.054 1.00 85.56 90 PHE A C 1
ATOM 725 O O . PHE A 1 90 ? 0.764 -3.313 -2.862 1.00 85.56 90 PHE A O 1
ATOM 732 N N . LEU A 1 91 ? -1.127 -2.230 -2.305 1.00 83.12 91 LEU A N 1
ATOM 733 C CA . LEU A 1 91 ? -1.808 -2.451 -3.584 1.00 83.12 91 LEU A CA 1
ATOM 734 C C . LEU A 1 91 ? -1.346 -1.483 -4.683 1.00 83.12 91 LEU A C 1
ATOM 736 O O . LEU A 1 91 ? -1.311 -1.857 -5.849 1.00 83.12 91 LEU A O 1
ATOM 740 N N . ALA A 1 92 ? -1.006 -0.244 -4.317 1.00 77.62 92 ALA A N 1
ATOM 741 C CA . ALA A 1 92 ? -0.532 0.790 -5.236 1.00 77.62 92 ALA A CA 1
ATOM 742 C C . ALA A 1 92 ? 0.972 0.696 -5.526 1.00 77.62 92 ALA A C 1
ATOM 744 O O . ALA A 1 92 ? 1.436 1.228 -6.536 1.00 77.62 92 ALA A O 1
ATOM 745 N N . ALA A 1 93 ? 1.747 0.057 -4.643 1.00 68.06 93 ALA A N 1
ATOM 746 C CA . ALA A 1 93 ? 3.136 -0.257 -4.918 1.00 68.06 93 ALA A CA 1
ATOM 747 C C . ALA A 1 93 ? 3.171 -1.111 -6.188 1.00 68.06 93 ALA A C 1
ATOM 749 O O . ALA A 1 93 ? 2.420 -2.087 -6.270 1.00 68.06 93 ALA A O 1
ATOM 750 N N . PRO A 1 94 ? 4.032 -0.779 -7.165 1.00 53.06 94 PRO A N 1
ATOM 751 C CA . PRO A 1 94 ? 4.313 -1.698 -8.242 1.00 53.06 94 PRO A CA 1
ATOM 752 C C . PRO A 1 94 ? 4.858 -2.952 -7.571 1.00 53.06 94 PRO A C 1
ATOM 754 O O . PRO A 1 94 ? 6.006 -2.979 -7.125 1.00 53.06 94 PRO A O 1
ATOM 757 N N . GLN A 1 95 ? 4.013 -3.977 -7.442 1.00 56.88 95 GLN A N 1
ATOM 758 C CA . GLN A 1 95 ? 4.495 -5.339 -7.326 1.00 56.88 95 GLN A CA 1
ATOM 759 C C . GLN A 1 95 ? 5.474 -5.439 -8.484 1.00 56.88 95 GLN A C 1
ATOM 761 O O . GLN A 1 95 ? 5.062 -5.170 -9.615 1.00 56.88 95 GLN A O 1
ATOM 76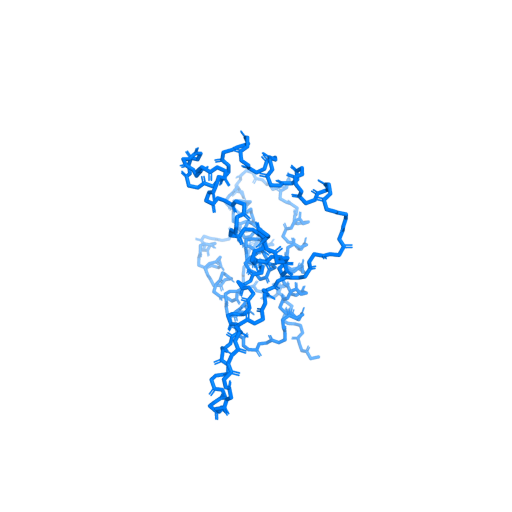6 N N . VAL A 1 96 ? 6.760 -5.600 -8.146 1.00 47.59 96 VAL A N 1
ATOM 767 C CA . VAL A 1 96 ? 7.914 -5.648 -9.055 1.00 47.59 96 VAL A CA 1
ATOM 768 C C . VAL A 1 96 ? 7.450 -5.950 -10.476 1.00 47.59 96 VAL A C 1
ATOM 770 O O . VAL A 1 96 ? 6.773 -6.974 -10.625 1.00 47.59 96 VAL A O 1
ATOM 773 N N . PRO A 1 97 ? 7.745 -5.082 -11.475 1.00 42.16 97 PRO A N 1
ATOM 774 C CA . PRO A 1 97 ? 7.271 -5.273 -12.845 1.00 42.16 97 PRO A CA 1
ATOM 775 C C . PRO A 1 97 ? 7.414 -6.750 -13.170 1.00 42.16 97 PRO A C 1
ATOM 777 O O . PRO A 1 97 ? 8.492 -7.282 -12.874 1.00 42.16 97 PRO A O 1
ATOM 780 N N . PRO A 1 98 ? 6.327 -7.421 -13.610 1.00 47.06 98 PRO A N 1
ATOM 781 C CA . PRO A 1 98 ? 6.282 -8.871 -13.641 1.00 47.06 98 PRO A CA 1
ATOM 782 C C . PRO A 1 98 ? 7.582 -9.326 -14.265 1.00 47.06 98 PRO A C 1
ATOM 784 O O . PRO A 1 98 ? 7.924 -8.842 -15.347 1.00 47.06 98 PRO A O 1
ATOM 787 N N . LEU A 1 99 ? 8.338 -10.156 -13.534 1.00 50.25 99 LEU A N 1
ATOM 788 C CA . LEU A 1 99 ? 9.454 -10.893 -14.102 1.00 50.25 99 LEU A CA 1
ATOM 789 C C . LEU A 1 99 ? 8.872 -11.513 -15.357 1.00 50.25 99 LEU A C 1
ATOM 791 O O . LEU A 1 99 ? 8.082 -12.452 -15.258 1.00 50.25 99 LEU A O 1
ATOM 795 N N . ILE A 1 100 ? 9.156 -10.896 -16.505 1.00 48.56 100 ILE A N 1
ATOM 796 C CA . ILE A 1 100 ? 8.719 -11.383 -17.797 1.00 48.56 100 ILE A CA 1
ATOM 797 C C . ILE A 1 100 ? 9.211 -12.821 -17.773 1.00 48.56 100 ILE A C 1
ATOM 799 O O . ILE A 1 100 ? 10.425 -13.017 -17.647 1.00 48.56 100 ILE A O 1
ATOM 803 N N . PRO A 1 101 ? 8.322 -13.832 -17.796 1.00 41.91 101 PRO A N 1
ATOM 804 C CA . PRO A 1 101 ? 8.783 -15.181 -17.994 1.00 41.91 101 PRO A CA 1
ATOM 805 C C . PRO A 1 101 ? 9.475 -15.098 -19.339 1.00 41.91 101 PRO A C 1
ATOM 807 O O . PRO A 1 101 ? 8.826 -14.820 -20.351 1.00 41.91 101 PRO A O 1
ATOM 810 N N . ILE A 1 102 ? 10.801 -15.227 -19.328 1.00 41.66 102 ILE A N 1
ATOM 811 C CA . ILE A 1 102 ? 11.568 -15.465 -20.533 1.00 41.66 102 ILE A CA 1
ATOM 812 C C . ILE A 1 102 ? 10.876 -16.680 -21.125 1.00 41.66 102 ILE A C 1
ATOM 814 O O . ILE A 1 102 ? 11.010 -17.793 -20.616 1.00 41.66 102 ILE A O 1
ATOM 818 N N . ARG A 1 103 ? 10.043 -16.454 -22.144 1.00 38.56 103 ARG A N 1
ATOM 819 C CA . ARG A 1 103 ? 9.623 -17.522 -23.024 1.00 38.56 103 ARG A CA 1
ATOM 820 C C . ARG A 1 103 ? 10.932 -17.981 -23.631 1.00 38.56 103 ARG A C 1
ATOM 822 O O . ARG A 1 103 ? 11.414 -17.383 -24.588 1.00 38.56 103 ARG A O 1
ATOM 829 N N . THR A 1 104 ? 11.512 -19.025 -23.052 1.00 37.09 104 THR A N 1
ATOM 830 C CA . THR A 1 104 ? 12.407 -19.931 -23.753 1.00 37.09 104 THR A CA 1
ATOM 831 C C . THR A 1 104 ? 11.554 -20.599 -24.824 1.00 37.09 104 THR A C 1
ATOM 833 O O . THR A 1 104 ? 11.148 -21.752 -24.707 1.00 37.09 104 THR A O 1
ATOM 836 N N . SER A 1 105 ? 11.202 -19.815 -25.841 1.00 36.94 105 SER A N 1
ATOM 837 C CA . SER A 1 105 ? 10.876 -20.344 -27.146 1.00 36.94 105 SER A CA 1
ATOM 838 C C . SER A 1 105 ? 12.226 -20.817 -27.642 1.00 36.94 105 SER A C 1
ATOM 840 O O . SER A 1 105 ? 13.091 -20.022 -28.002 1.00 36.94 105 SER A O 1
ATOM 842 N N . SER A 1 106 ? 12.449 -22.113 -27.479 1.00 44.69 106 SER A N 1
ATOM 843 C CA . SER A 1 106 ? 13.477 -22.845 -28.185 1.00 44.69 106 SER A CA 1
ATOM 844 C C . SER A 1 106 ? 13.191 -22.694 -29.675 1.00 44.69 106 SER A C 1
ATOM 846 O O . SER A 1 106 ? 12.497 -23.522 -30.253 1.00 44.69 106 SER A O 1
ATOM 848 N N . ASP A 1 107 ? 13.675 -21.614 -30.271 1.00 37.84 107 ASP A N 1
ATOM 849 C CA . ASP A 1 107 ? 13.896 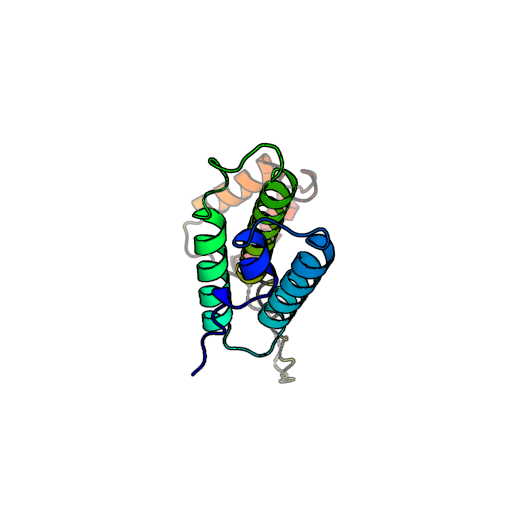-21.564 -31.702 1.00 37.84 107 ASP A CA 1
ATOM 850 C C . ASP A 1 107 ? 15.350 -21.188 -31.930 1.00 37.84 107 ASP A C 1
ATOM 852 O O . ASP A 1 107 ? 15.844 -20.123 -31.560 1.00 37.84 107 ASP A O 1
ATOM 856 N N . ASN A 1 108 ? 16.054 -22.176 -32.462 1.00 47.12 108 ASN A N 1
ATOM 857 C CA . ASN A 1 108 ? 17.454 -22.119 -32.797 1.00 47.12 108 ASN A CA 1
ATOM 858 C C . ASN A 1 108 ? 17.647 -21.093 -33.913 1.00 47.12 108 ASN A C 1
ATOM 860 O O . ASN A 1 108 ? 17.320 -21.388 -35.058 1.00 47.12 108 ASN A O 1
ATOM 864 N N . THR A 1 109 ? 18.227 -19.929 -33.630 1.00 37.72 109 THR A N 1
ATOM 865 C CA . THR A 1 109 ? 19.027 -19.199 -34.622 1.00 37.72 109 THR A CA 1
ATOM 866 C C . THR A 1 109 ? 20.089 -18.362 -33.912 1.00 37.72 109 THR A C 1
ATOM 868 O O . THR A 1 109 ? 19.828 -17.603 -32.986 1.00 37.72 109 THR A O 1
ATOM 871 N N . THR A 1 110 ? 21.313 -18.591 -34.354 1.00 44.59 110 THR A N 1
ATOM 872 C CA . THR A 1 110 ? 22.572 -17.914 -34.071 1.00 44.59 110 THR A CA 1
ATOM 873 C C . THR A 1 110 ? 22.509 -16.377 -34.058 1.00 44.59 110 THR A C 1
ATOM 875 O O . THR A 1 110 ? 21.976 -15.767 -34.976 1.00 44.59 110 THR A O 1
ATOM 878 N N . GLU A 1 111 ? 23.209 -15.819 -33.060 1.00 44.53 111 GLU A N 1
ATOM 879 C CA . GLU A 1 111 ? 23.889 -14.511 -33.000 1.00 44.53 111 GLU A CA 1
ATOM 880 C C . GLU A 1 111 ? 23.157 -13.249 -32.478 1.00 44.53 111 GLU A C 1
ATOM 882 O O . GLU A 1 111 ? 22.194 -12.742 -33.037 1.00 44.53 111 GLU A O 1
ATOM 887 N N . ASN A 1 112 ? 23.780 -12.709 -31.417 1.00 49.88 112 ASN A N 1
ATOM 888 C CA . ASN A 1 112 ? 23.636 -11.421 -30.727 1.00 49.88 112 ASN A CA 1
ATOM 889 C C . ASN A 1 112 ? 22.382 -11.171 -29.862 1.00 49.88 112 ASN A C 1
ATOM 891 O O . ASN A 1 112 ? 21.302 -10.919 -30.391 1.00 49.88 112 ASN A O 1
ATOM 895 N N . PRO A 1 113 ? 22.518 -11.120 -28.512 1.00 53.81 113 PRO A N 1
ATOM 896 C CA . PRO A 1 113 ? 21.460 -10.570 -27.676 1.00 53.81 113 PRO A CA 1
ATOM 897 C C . PRO A 1 113 ? 21.295 -9.096 -28.046 1.00 53.81 113 PRO A C 1
ATOM 899 O O . PRO A 1 113 ? 22.212 -8.296 -27.855 1.00 53.81 113 PRO A O 1
ATOM 902 N N . SER A 1 114 ? 20.141 -8.755 -28.614 1.00 60.19 114 SER A N 1
ATOM 903 C CA . SER A 1 114 ? 19.766 -7.376 -28.907 1.00 60.19 114 SER A CA 1
ATOM 904 C C . SER A 1 114 ? 19.946 -6.536 -27.642 1.00 60.19 114 SER A C 1
ATOM 906 O O . SER A 1 114 ? 19.498 -6.936 -26.564 1.00 60.19 114 SER A O 1
ATOM 908 N N . SER A 1 115 ? 20.648 -5.407 -27.752 1.00 72.88 115 SER A N 1
ATOM 909 C CA . SER A 1 115 ? 20.875 -4.519 -26.615 1.00 72.88 115 SER A CA 1
ATOM 910 C C . SER A 1 115 ? 19.547 -4.125 -25.963 1.00 72.88 115 SER A C 1
ATOM 912 O O . SER A 1 115 ? 18.577 -3.855 -26.674 1.00 72.88 115 SER A O 1
ATOM 914 N N . PRO A 1 116 ? 19.477 -4.098 -24.620 1.00 77.19 116 PRO A N 1
ATOM 915 C CA . PRO A 1 116 ? 18.230 -3.851 -23.900 1.00 77.19 116 PRO A CA 1
ATOM 916 C C . PRO A 1 116 ? 17.663 -2.449 -24.153 1.00 77.19 116 PRO A C 1
ATOM 918 O O . PRO A 1 116 ? 16.465 -2.242 -23.983 1.00 77.19 116 PRO A O 1
ATOM 921 N N . LEU A 1 117 ? 18.508 -1.493 -24.551 1.00 87.50 117 LEU A N 1
ATOM 922 C CA . LEU A 1 117 ? 18.135 -0.133 -24.920 1.00 87.50 117 LEU A CA 1
ATOM 923 C C . LEU A 1 117 ? 18.812 0.260 -26.240 1.00 87.50 117 LEU A C 1
ATOM 925 O O . LEU A 1 117 ? 19.880 -0.251 -26.575 1.00 87.50 117 LEU A O 1
ATOM 929 N N . GLN A 1 118 ? 18.200 1.199 -26.963 1.00 90.94 118 GLN A N 1
ATOM 930 C CA . GLN A 1 118 ? 18.791 1.860 -28.129 1.00 90.94 118 GLN A CA 1
ATOM 931 C C . GLN A 1 118 ? 18.947 3.348 -27.833 1.00 90.94 118 GLN A C 1
ATOM 933 O O . GLN A 1 118 ? 17.962 4.042 -27.575 1.00 90.94 118 GLN A O 1
ATOM 938 N N . TRP A 1 119 ? 20.179 3.845 -27.851 1.00 93.81 119 TRP A N 1
ATOM 939 C CA . TRP A 1 119 ? 20.442 5.267 -27.688 1.00 93.81 119 TRP A CA 1
ATOM 940 C C . TRP A 1 119 ? 20.061 6.040 -28.945 1.00 93.81 119 TRP A C 1
ATOM 942 O O . TRP A 1 119 ? 20.627 5.831 -30.015 1.00 93.81 119 TRP A O 1
ATOM 952 N N . THR A 1 120 ? 19.117 6.965 -28.802 1.00 93.19 120 THR A N 1
ATOM 953 C CA . THR A 1 120 ? 18.649 7.839 -29.888 1.00 93.19 120 THR A CA 1
ATOM 954 C C . THR A 1 120 ? 19.081 9.298 -29.708 1.00 93.19 120 THR A C 1
ATOM 956 O O . THR A 1 120 ? 18.699 10.147 -30.509 1.00 93.19 120 THR A O 1
ATOM 959 N N . GLY A 1 121 ? 19.813 9.608 -28.632 1.00 91.12 121 GLY A N 1
ATOM 960 C CA . GLY A 1 121 ? 20.329 10.947 -28.334 1.00 91.12 121 GLY A CA 1
ATOM 961 C C . GLY A 1 121 ? 21.652 11.244 -29.043 1.00 91.12 121 GLY A C 1
ATOM 962 O O . GLY A 1 121 ? 22.170 10.423 -29.803 1.00 91.12 121 GLY A O 1
ATOM 963 N N . ASN A 1 122 ? 22.247 12.407 -28.770 1.00 94.06 122 ASN A N 1
ATOM 964 C CA . ASN A 1 122 ? 23.547 12.744 -29.340 1.00 94.06 122 ASN A CA 1
ATOM 965 C C . ASN A 1 122 ? 24.669 11.912 -28.690 1.00 94.06 122 ASN A C 1
ATOM 967 O O . ASN A 1 122 ? 24.549 11.455 -27.552 1.00 94.06 122 ASN A O 1
ATOM 971 N N . ALA A 1 123 ? 25.782 11.720 -29.398 1.00 91.19 123 ALA A N 1
ATOM 972 C CA . ALA A 1 123 ? 26.941 11.014 -28.851 1.00 91.19 123 ALA A CA 1
ATOM 973 C C . ALA A 1 123 ? 27.568 11.780 -27.672 1.00 91.19 123 ALA A C 1
ATOM 975 O O . ALA A 1 123 ? 28.023 11.163 -26.714 1.00 91.19 123 ALA A O 1
ATOM 976 N N . ILE A 1 124 ? 27.552 13.117 -27.729 1.00 93.88 124 ILE A N 1
ATOM 977 C CA . ILE A 1 124 ? 28.054 13.990 -26.656 1.00 93.88 124 ILE A CA 1
ATOM 978 C C . ILE A 1 124 ? 27.228 13.788 -25.383 1.00 93.88 124 ILE A C 1
ATOM 980 O O . ILE A 1 124 ? 27.800 13.520 -24.332 1.00 93.88 124 ILE A O 1
ATOM 984 N N . ASP A 1 125 ? 25.901 13.796 -25.502 1.00 95.81 125 ASP A N 1
ATOM 985 C CA . ASP A 1 125 ? 24.984 13.587 -24.378 1.00 95.81 125 ASP A CA 1
ATOM 986 C C . ASP A 1 125 ? 25.213 12.218 -23.704 1.00 95.81 125 ASP A C 1
ATOM 988 O O . ASP A 1 125 ? 25.172 12.102 -22.479 1.00 95.81 125 ASP A O 1
ATOM 992 N N . LEU A 1 126 ? 25.500 11.170 -24.492 1.00 94.81 126 LEU A N 1
ATOM 993 C CA . LEU A 1 126 ? 25.826 9.845 -23.954 1.00 94.81 126 LEU A CA 1
ATOM 994 C C . LEU A 1 126 ? 27.151 9.853 -23.192 1.00 94.81 126 LEU A C 1
ATOM 996 O O . LEU A 1 126 ? 27.257 9.264 -22.118 1.00 94.81 126 LEU A O 1
ATOM 1000 N N . VAL A 1 127 ? 28.165 10.515 -23.744 1.00 94.56 127 VAL A N 1
ATOM 1001 C CA . VAL A 1 127 ? 29.473 10.649 -23.102 1.00 94.56 127 VAL A CA 1
ATOM 1002 C C . VAL A 1 127 ? 29.339 11.416 -21.786 1.00 94.56 127 VAL A C 1
ATOM 1004 O O . VAL A 1 127 ? 29.831 10.942 -20.764 1.00 94.56 127 VAL A O 1
ATOM 1007 N N . GLU A 1 128 ? 28.624 12.540 -21.773 1.00 96.69 128 GLU A N 1
ATOM 1008 C CA . GLU A 1 128 ? 28.360 13.325 -20.561 1.00 96.69 128 GLU A CA 1
ATOM 1009 C C . GLU A 1 128 ? 27.604 12.518 -19.504 1.00 96.69 128 GLU A C 1
ATOM 1011 O O . GLU A 1 128 ? 27.976 12.550 -18.332 1.00 96.69 128 GLU A O 1
ATOM 1016 N N . LEU A 1 129 ? 26.602 11.729 -19.906 1.00 96.06 129 LEU A N 1
ATOM 1017 C CA . LEU A 1 129 ? 25.891 10.824 -19.003 1.00 96.06 129 LEU A CA 1
ATOM 1018 C C . LEU A 1 129 ? 26.834 9.785 -18.379 1.00 96.06 129 LEU A C 1
ATOM 1020 O O . LEU A 1 129 ? 26.804 9.571 -17.167 1.00 96.06 129 LEU A O 1
ATOM 1024 N N . ILE A 1 130 ? 27.687 9.149 -19.189 1.00 95.56 130 ILE A N 1
ATOM 1025 C CA . ILE A 1 130 ? 28.667 8.158 -18.719 1.00 95.56 130 ILE A CA 1
ATOM 1026 C C . ILE A 1 130 ? 29.648 8.801 -17.727 1.00 95.56 130 ILE A C 1
ATOM 1028 O O . ILE A 1 130 ? 29.907 8.226 -16.666 1.00 95.56 130 ILE A O 1
ATOM 1032 N N . TYR A 1 131 ? 30.163 9.995 -18.036 1.00 95.62 131 TYR A N 1
ATOM 1033 C CA . TYR A 1 131 ? 31.038 10.740 -17.129 1.00 95.62 131 TYR A CA 1
ATOM 1034 C C . TYR A 1 131 ? 30.313 11.150 -15.846 1.00 95.62 131 TYR A C 1
ATOM 1036 O O . TYR A 1 131 ? 30.863 10.966 -14.766 1.00 95.62 131 TYR A O 1
ATOM 104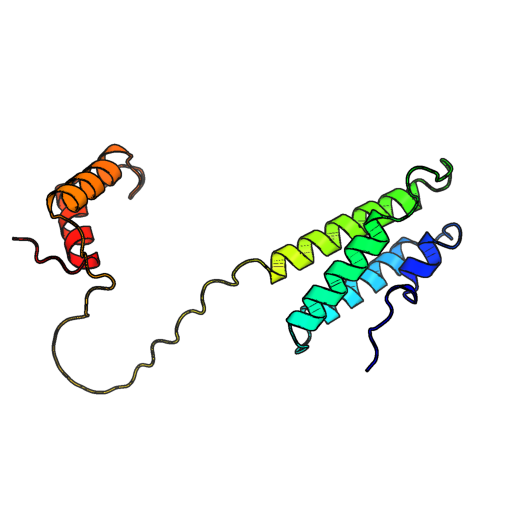4 N N . GLY A 1 132 ? 29.068 11.619 -15.931 1.00 96.81 132 GLY A N 1
ATOM 1045 C CA . GLY A 1 132 ? 28.257 11.954 -14.763 1.00 96.81 132 GLY A CA 1
ATOM 1046 C C . GLY A 1 132 ? 28.086 10.761 -13.821 1.00 96.81 132 GLY A C 1
ATOM 1047 O O . GLY A 1 132 ? 28.309 10.885 -12.621 1.00 96.81 132 GLY A O 1
ATOM 1048 N N . ILE A 1 133 ? 27.772 9.577 -14.356 1.00 96.12 133 ILE A N 1
ATOM 1049 C CA . ILE A 1 133 ? 27.646 8.344 -13.560 1.00 96.12 133 ILE A CA 1
ATOM 1050 C C . ILE A 1 133 ? 28.984 7.957 -12.906 1.00 96.12 133 ILE A C 1
ATOM 1052 O O . ILE A 1 133 ? 28.993 7.523 -11.750 1.00 96.12 133 ILE A O 1
ATOM 1056 N N . ASN A 1 134 ? 30.099 8.110 -13.629 1.00 95.38 134 ASN A N 1
ATOM 1057 C CA . ASN A 1 134 ? 31.443 7.833 -13.121 1.00 95.38 134 ASN A CA 1
ATOM 1058 C C . ASN A 1 134 ? 31.827 8.776 -11.969 1.00 95.38 134 ASN A C 1
ATOM 1060 O O . ASN A 1 134 ? 32.193 8.302 -10.897 1.00 95.38 134 ASN A O 1
ATOM 1064 N N . GLU A 1 135 ? 31.699 10.091 -12.169 1.00 95.56 135 GLU A N 1
ATOM 1065 C CA . GLU A 1 135 ? 32.074 11.112 -11.179 1.00 95.56 135 GLU A CA 1
ATOM 1066 C C . GLU A 1 135 ? 31.211 11.050 -9.918 1.00 95.56 135 GLU A C 1
ATOM 1068 O O . GLU A 1 135 ? 31.700 11.261 -8.811 1.00 95.56 135 GLU A O 1
ATOM 1073 N N . MET A 1 136 ? 29.928 10.709 -10.065 1.00 96.12 136 MET A N 1
ATOM 1074 C CA . MET A 1 136 ? 29.032 10.540 -8.920 1.00 96.12 136 MET A CA 1
ATOM 1075 C C . MET A 1 136 ? 29.285 9.236 -8.147 1.00 96.12 136 MET A C 1
ATOM 1077 O O . MET A 1 136 ? 28.684 9.022 -7.095 1.00 96.12 136 MET A O 1
ATOM 1081 N N . GLY A 1 137 ? 30.140 8.339 -8.653 1.00 93.38 137 GLY A N 1
ATOM 1082 C CA . GLY A 1 137 ? 30.482 7.086 -7.983 1.00 93.38 137 GLY A CA 1
ATOM 1083 C C . GLY A 1 137 ? 29.284 6.156 -7.758 1.00 93.38 137 GLY A C 1
ATOM 1084 O O . GLY A 1 137 ? 29.295 5.336 -6.840 1.00 93.38 137 GLY A O 1
ATOM 1085 N N . CYS A 1 138 ? 28.235 6.269 -8.579 1.00 92.62 138 CYS A N 1
ATOM 1086 C CA . CYS A 1 138 ? 26.964 5.570 -8.356 1.00 92.62 138 CYS A CA 1
ATOM 1087 C C . CYS A 1 138 ? 27.048 4.045 -8.542 1.00 92.62 138 CYS A C 1
ATOM 1089 O O . CYS A 1 138 ? 26.126 3.330 -8.155 1.00 92.62 138 CYS A O 1
ATOM 1091 N N . ILE A 1 139 ? 28.126 3.537 -9.148 1.00 94.75 139 ILE A N 1
ATOM 1092 C CA . ILE A 1 139 ? 28.294 2.125 -9.508 1.00 94.75 139 ILE A CA 1
ATOM 1093 C C . ILE A 1 139 ? 29.411 1.498 -8.669 1.00 94.75 139 ILE A C 1
ATOM 1095 O O . ILE A 1 139 ? 30.503 2.054 -8.560 1.00 94.75 139 ILE A O 1
ATOM 1099 N N . ASN A 1 140 ? 29.150 0.313 -8.103 1.00 91.88 140 ASN A N 1
ATOM 1100 C CA . ASN A 1 140 ? 30.107 -0.478 -7.314 1.00 91.88 140 ASN A CA 1
ATOM 1101 C C . ASN A 1 140 ? 30.809 0.325 -6.205 1.00 91.88 140 ASN A C 1
ATOM 1103 O O . ASN A 1 140 ? 32.030 0.251 -6.039 1.00 91.88 140 ASN A O 1
ATOM 1107 N N . ASN A 1 141 ? 30.031 1.107 -5.453 1.00 93.06 141 ASN A N 1
ATOM 1108 C CA . ASN A 1 141 ? 30.511 1.949 -4.354 1.00 93.06 141 ASN A CA 1
ATOM 1109 C C . ASN A 1 141 ? 31.608 2.938 -4.796 1.00 93.06 141 ASN A C 1
ATOM 1111 O O . ASN A 1 141 ? 32.569 3.163 -4.065 1.00 93.06 141 ASN A O 1
ATOM 1115 N N . GLY A 1 142 ? 31.502 3.470 -6.016 1.00 92.12 142 GLY A N 1
ATOM 1116 C CA . GLY A 1 142 ? 32.474 4.402 -6.588 1.00 92.12 142 GLY A CA 1
ATOM 1117 C C . GLY A 1 142 ? 33.772 3.763 -7.082 1.00 92.12 142 GLY A C 1
ATOM 1118 O O . GLY A 1 142 ? 34.668 4.478 -7.511 1.00 92.12 142 GLY A O 1
ATOM 1119 N N . ASN A 1 143 ? 33.887 2.431 -7.060 1.00 93.19 143 ASN A N 1
ATOM 1120 C CA . ASN A 1 143 ? 35.116 1.731 -7.453 1.00 93.19 143 ASN A CA 1
ATOM 1121 C C . ASN A 1 143 ? 35.135 1.289 -8.919 1.00 93.19 143 ASN A C 1
ATOM 1123 O O . ASN A 1 143 ? 36.076 0.616 -9.333 1.00 93.19 143 ASN A O 1
ATOM 1127 N N . MET A 1 144 ? 34.098 1.600 -9.700 1.00 94.31 144 MET A N 1
ATOM 1128 C CA . MET A 1 144 ? 34.054 1.236 -11.114 1.00 94.31 144 MET A CA 1
ATOM 1129 C C . MET A 1 144 ? 34.924 2.196 -11.942 1.00 94.31 144 MET A C 1
ATOM 1131 O O . MET A 1 144 ? 34.573 3.367 -12.052 1.00 94.31 144 MET A O 1
ATOM 1135 N N . PRO A 1 145 ? 36.009 1.735 -12.592 1.00 93.69 145 PRO A N 1
ATOM 1136 C CA . PRO A 1 145 ? 36.802 2.586 -13.470 1.00 93.69 145 PRO A CA 1
ATOM 1137 C C . PRO A 1 145 ? 36.035 2.923 -14.753 1.00 93.69 145 PRO A C 1
ATOM 1139 O O . PRO A 1 145 ? 35.438 2.039 -15.371 1.00 93.69 145 PRO A O 1
ATOM 1142 N N . LEU A 1 146 ? 36.163 4.159 -15.241 1.00 93.81 146 LEU A N 1
ATOM 1143 C CA . LEU A 1 146 ? 35.534 4.617 -16.488 1.00 93.81 146 LEU A CA 1
ATOM 1144 C C . LEU A 1 146 ? 35.784 3.678 -17.681 1.00 93.81 146 LEU A C 1
ATOM 1146 O O . LEU A 1 146 ? 34.878 3.392 -18.459 1.00 93.81 146 LEU A O 1
ATOM 1150 N N . LYS A 1 147 ? 37.007 3.143 -17.800 1.00 91.81 147 LYS A N 1
ATOM 1151 C CA . LYS A 1 147 ? 37.397 2.212 -18.873 1.00 91.81 147 LYS A CA 1
ATOM 1152 C C . LYS A 1 147 ? 36.601 0.898 -18.855 1.00 91.81 147 LYS A C 1
ATOM 1154 O O . LYS A 1 147 ? 36.498 0.243 -19.885 1.00 91.81 147 LYS A O 1
ATOM 1159 N N . GLN A 1 148 ? 36.061 0.505 -17.703 1.00 92.38 148 GLN A N 1
ATOM 1160 C CA . GLN A 1 148 ? 35.177 -0.655 -17.561 1.00 92.38 148 GLN A CA 1
ATOM 1161 C C . GLN A 1 148 ? 33.701 -0.255 -17.658 1.00 92.38 148 GLN A C 1
ATOM 1163 O O . GLN A 1 148 ? 32.914 -0.980 -18.262 1.00 92.38 148 GLN A O 1
ATOM 1168 N N . LEU A 1 149 ? 33.334 0.909 -17.115 1.00 93.88 149 LEU A N 1
ATOM 1169 C CA . LEU A 1 149 ? 31.966 1.424 -17.140 1.00 93.88 149 LEU A CA 1
ATOM 1170 C C . LEU A 1 149 ? 31.484 1.758 -18.559 1.00 93.88 149 LEU A C 1
ATOM 1172 O O . LEU A 1 149 ? 30.390 1.353 -18.949 1.00 93.88 149 LEU A O 1
ATOM 1176 N N . ALA A 1 150 ? 32.293 2.479 -19.338 1.00 93.56 150 ALA A N 1
ATOM 1177 C CA . ALA A 1 150 ? 31.878 3.000 -20.636 1.00 93.56 150 ALA A CA 1
ATOM 1178 C C . ALA A 1 150 ? 31.519 1.886 -21.642 1.00 93.56 150 ALA A C 1
ATOM 1180 O O . ALA A 1 150 ? 30.420 1.945 -22.193 1.00 93.56 150 ALA A O 1
ATOM 1181 N N . PRO A 1 151 ? 32.330 0.822 -21.839 1.00 92.69 151 PRO A N 1
ATOM 1182 C CA . PRO A 1 151 ? 31.967 -0.272 -22.747 1.00 92.69 151 PRO A CA 1
ATOM 1183 C C . PRO A 1 151 ? 30.680 -1.003 -22.344 1.00 92.69 151 PRO A C 1
ATOM 1185 O O . PRO A 1 151 ? 29.915 -1.431 -23.207 1.00 92.69 151 PRO A O 1
ATOM 1188 N N . LEU A 1 152 ? 30.414 -1.134 -21.038 1.00 92.38 152 LEU A N 1
ATOM 1189 C CA . LEU A 1 152 ? 29.182 -1.752 -20.541 1.00 92.38 152 LEU A CA 1
ATOM 1190 C C . LEU A 1 152 ? 27.961 -0.898 -20.873 1.00 92.38 152 LEU A C 1
ATOM 1192 O O . LEU A 1 152 ? 26.967 -1.426 -21.368 1.00 92.38 152 LEU A O 1
ATOM 1196 N N . LEU A 1 153 ? 28.045 0.412 -20.635 1.00 93.19 153 LEU A N 1
ATOM 1197 C CA . LEU A 1 153 ? 26.955 1.332 -20.942 1.00 93.19 153 LEU A CA 1
ATOM 1198 C C . LEU A 1 153 ? 26.723 1.436 -22.451 1.00 93.19 153 LEU A C 1
ATOM 1200 O O . LEU A 1 153 ? 25.579 1.313 -22.874 1.00 93.19 153 LEU A O 1
ATOM 1204 N N . TYR A 1 154 ? 27.773 1.534 -23.273 1.00 92.88 154 TYR A N 1
ATOM 1205 C CA . TYR A 1 154 ? 27.632 1.492 -24.734 1.00 92.88 154 TYR A CA 1
ATOM 1206 C C . TYR A 1 154 ? 26.912 0.225 -25.202 1.00 92.88 154 TYR A C 1
ATOM 1208 O O . TYR A 1 154 ? 25.944 0.308 -25.956 1.00 92.88 154 TYR A O 1
ATOM 1216 N N . LYS A 1 155 ? 27.294 -0.941 -24.668 1.00 91.38 155 LYS A N 1
ATOM 1217 C CA . LYS A 1 155 ? 26.629 -2.211 -24.975 1.00 91.38 155 LYS A CA 1
ATOM 1218 C C . LYS A 1 155 ? 25.159 -2.229 -24.542 1.00 91.38 155 LYS A C 1
ATOM 1220 O O . LYS A 1 155 ? 24.317 -2.701 -25.304 1.00 91.38 155 LYS A O 1
ATOM 1225 N N . ILE A 1 156 ? 24.838 -1.730 -23.346 1.00 93.12 156 ILE A N 1
ATOM 1226 C CA . ILE A 1 156 ? 23.455 -1.623 -22.840 1.00 93.12 156 ILE A CA 1
ATOM 1227 C C . ILE A 1 156 ? 22.610 -0.736 -23.757 1.00 93.12 156 ILE A C 1
ATOM 1229 O O . ILE A 1 156 ? 21.468 -1.079 -24.050 1.00 93.12 156 ILE A O 1
ATOM 1233 N N . PHE A 1 157 ? 23.193 0.364 -24.228 1.00 93.31 157 PHE A N 1
ATOM 1234 C CA . PHE A 1 157 ? 22.564 1.360 -25.087 1.00 93.31 157 PHE A CA 1
ATOM 1235 C C . PHE A 1 157 ? 22.593 1.026 -26.585 1.00 93.31 157 PHE A C 1
ATOM 1237 O O . PHE A 1 157 ? 22.147 1.839 -27.395 1.00 93.31 157 PHE A O 1
ATOM 1244 N N . GLY A 1 158 ? 23.107 -0.143 -26.974 1.00 89.44 158 GLY A N 1
ATOM 1245 C CA . GLY A 1 158 ? 23.149 -0.551 -28.380 1.00 89.44 158 GLY A CA 1
ATOM 1246 C C . GLY A 1 158 ? 24.062 0.313 -29.242 1.00 89.44 158 GLY A C 1
ATOM 1247 O O . GLY A 1 158 ? 23.849 0.419 -30.445 1.00 89.44 158 GLY A O 1
ATOM 1248 N N . VAL A 1 159 ? 25.069 0.936 -28.630 1.00 88.75 159 VAL A N 1
ATOM 1249 C CA . VAL A 1 159 ? 26.095 1.712 -29.321 1.00 88.75 159 VAL A CA 1
ATOM 1250 C C . VAL A 1 159 ? 27.324 0.829 -29.490 1.00 88.75 159 VAL A C 1
ATOM 1252 O O . VAL A 1 159 ? 27.865 0.305 -28.516 1.00 88.75 159 VAL A O 1
ATOM 1255 N N . GLU A 1 160 ? 27.781 0.666 -30.730 1.00 76.50 160 GLU A N 1
ATOM 1256 C CA . GLU A 1 160 ? 29.044 -0.011 -31.009 1.00 76.50 160 GLU A CA 1
ATOM 1257 C C . GLU A 1 160 ? 30.199 0.820 -30.439 1.00 76.50 160 GLU A C 1
ATOM 1259 O O . GLU A 1 160 ? 30.500 1.919 -30.911 1.00 76.50 160 GLU A O 1
ATOM 1264 N N . SER A 1 161 ? 30.845 0.311 -29.390 1.00 62.22 161 SER A N 1
ATOM 1265 C CA . SER A 1 161 ? 32.084 0.894 -28.882 1.00 62.22 161 SER A CA 1
ATOM 1266 C C . SER A 1 161 ? 33.204 0.619 -29.890 1.00 62.22 161 SER A C 1
ATOM 1268 O O . SER A 1 161 ? 33.532 -0.548 -30.113 1.00 62.22 161 SER A O 1
ATOM 1270 N N . LYS A 1 162 ? 33.767 1.671 -30.494 1.00 55.62 162 LYS A N 1
ATOM 1271 C CA . LYS A 1 162 ? 34.994 1.578 -31.303 1.00 55.62 162 LYS A CA 1
ATOM 1272 C C . LYS A 1 162 ? 36.231 1.351 -30.442 1.00 55.62 162 LYS A C 1
ATOM 1274 O O . LYS A 1 162 ? 36.267 1.890 -29.312 1.00 55.62 162 LYS A O 1
#

pLDDT: mean 78.68, std 17.57, range [36.94, 96.81]

Foldseek 3Di:
DDPPPCCPQPQVVQLVVPHDPPNVVSLVVVLVVLVCLLPDPDDLVSNLVSLVVLLVCLVPRPLVPDDPSCVVSSVSSVVVNVSSVVSNCVSVPPPDPPPPPPPPPPDDDDDDDQQQAADPDDPVVLVVVLVVCQVVLVPPNNPDDSVRSVVVSCSNRVHDDD

Organism: NCBI:txid537006

Radius of gyration: 26.97 Å; chains: 1; bounding box: 62×39×63 Å